Protein AF-A0A8J6IVH7-F1 (afdb_monomer_lite)

InterPro domains:
  IPR023162 Apc36109-like domain superfamily [G3DSA:1.10.340.20] (1-76)

Foldseek 3Di:
DDDQPLQPPPPPDDPPDDDVLNVQLVVCLVVDPDLLSSLVSSLVSCCVVPNDVRSDDSVSCSVVSNVVNVVCVVPPD

Structure (mmCIF, N/CA/C/O backbone):
data_AF-A0A8J6IVH7-F1
#
_entry.id   AF-A0A8J6IVH7-F1
#
loop_
_atom_site.group_PDB
_atom_site.id
_atom_site.type_symbol
_atom_site.label_atom_id
_atom_site.label_alt_id
_atom_site.label_comp_id
_atom_site.label_asym_id
_atom_site.label_entity_id
_atom_site.label_seq_id
_atom_site.pdbx_PDB_ins_code
_atom_site.Cartn_x
_atom_site.Cartn_y
_atom_site.Cartn_z
_atom_site.occupancy
_atom_site.B_iso_or_equiv
_atom_site.auth_seq_id
_atom_site.auth_comp_id
_atom_site.auth_asym_id
_atom_site.auth_atom_id
_atom_site.pdbx_PDB_model_num
ATOM 1 N N . MET A 1 1 ? 8.577 -6.444 15.335 1.00 36.16 1 MET A N 1
ATOM 2 C CA . MET A 1 1 ? 9.488 -7.575 15.051 1.00 36.16 1 MET A CA 1
ATOM 3 C C . MET A 1 1 ? 9.540 -7.689 13.539 1.00 36.16 1 MET A C 1
ATOM 5 O O . MET A 1 1 ? 8.565 -8.143 12.962 1.00 36.16 1 MET A O 1
ATOM 9 N N . PHE A 1 2 ? 10.615 -7.175 12.934 1.00 47.94 2 PHE A N 1
ATOM 10 C CA . PHE A 1 2 ? 10.870 -7.137 11.491 1.00 47.94 2 PHE A CA 1
ATOM 11 C C . PHE A 1 2 ? 10.645 -8.505 10.851 1.00 47.94 2 PHE A C 1
ATOM 13 O O . PHE A 1 2 ? 11.487 -9.396 10.969 1.00 47.94 2 PHE A O 1
ATOM 20 N N . LYS A 1 3 ? 9.500 -8.693 10.207 1.00 43.25 3 LYS A N 1
ATOM 21 C CA . LYS A 1 3 ? 9.225 -9.840 9.352 1.00 43.25 3 LYS A CA 1
ATOM 22 C C . LYS A 1 3 ? 8.180 -9.390 8.352 1.00 43.25 3 LYS A C 1
ATOM 24 O O . LYS A 1 3 ? 7.176 -8.835 8.758 1.00 43.25 3 LYS A O 1
ATOM 29 N N . HIS A 1 4 ? 8.461 -9.685 7.091 1.00 40.22 4 HIS A N 1
ATOM 30 C CA . HIS A 1 4 ? 7.745 -9.263 5.890 1.00 40.22 4 HIS A CA 1
ATOM 31 C C . HIS A 1 4 ? 8.173 -7.902 5.371 1.00 40.22 4 HIS A C 1
ATOM 33 O O . HIS A 1 4 ? 7.452 -6.915 5.382 1.00 40.22 4 HIS A O 1
ATOM 39 N N . ASP A 1 5 ? 9.384 -7.929 4.826 1.00 47.44 5 ASP A N 1
ATOM 40 C CA . ASP A 1 5 ? 9.839 -6.967 3.845 1.00 47.44 5 ASP A CA 1
ATOM 41 C C . ASP A 1 5 ? 9.677 -7.591 2.447 1.00 47.44 5 ASP A C 1
ATOM 43 O O . ASP A 1 5 ? 10.553 -8.322 1.973 1.00 47.44 5 ASP A O 1
ATOM 47 N N . PRO A 1 6 ? 8.515 -7.429 1.794 1.00 51.59 6 PRO A N 1
ATOM 48 C CA . PRO A 1 6 ? 8.288 -8.039 0.499 1.00 51.59 6 PRO A CA 1
ATOM 49 C C . PRO A 1 6 ? 9.163 -7.439 -0.608 1.00 51.59 6 PRO A C 1
ATOM 51 O O . PRO A 1 6 ? 9.205 -8.058 -1.670 1.00 51.59 6 PRO A O 1
ATOM 54 N N . ILE A 1 7 ? 9.817 -6.280 -0.408 1.00 47.97 7 ILE A N 1
ATOM 55 C CA . ILE A 1 7 ? 10.500 -5.484 -1.455 1.00 47.97 7 ILE A CA 1
ATOM 56 C C . ILE A 1 7 ? 11.966 -5.134 -1.101 1.00 47.97 7 ILE A C 1
ATOM 58 O O . ILE A 1 7 ? 12.731 -4.774 -1.987 1.00 47.97 7 ILE A O 1
ATOM 62 N N . GLY A 1 8 ? 12.407 -5.343 0.135 1.00 48.00 8 GLY A N 1
ATOM 63 C CA . GLY A 1 8 ? 13.714 -4.924 0.647 1.00 48.00 8 GLY A CA 1
ATOM 64 C C . GLY A 1 8 ? 13.784 -3.449 1.061 1.00 48.00 8 GLY A C 1
ATOM 65 O O . GLY A 1 8 ? 14.875 -2.885 1.010 1.00 48.00 8 GLY A O 1
ATOM 66 N N . ILE A 1 9 ? 12.662 -2.816 1.429 1.00 46.75 9 ILE A N 1
ATOM 67 C CA . ILE A 1 9 ? 12.668 -1.463 2.006 1.00 46.75 9 ILE A CA 1
ATOM 68 C C . ILE A 1 9 ? 12.596 -1.608 3.522 1.00 46.75 9 ILE A C 1
ATOM 70 O O . ILE A 1 9 ? 11.531 -1.637 4.140 1.00 46.75 9 ILE A O 1
ATOM 74 N N . ASN A 1 10 ? 13.787 -1.741 4.092 1.00 40.78 10 ASN A N 1
ATOM 75 C CA . ASN A 1 10 ? 14.023 -1.773 5.517 1.00 40.78 10 ASN A CA 1
ATOM 76 C C . ASN A 1 10 ? 13.468 -0.472 6.119 1.00 40.78 10 ASN A C 1
ATOM 78 O O . ASN A 1 10 ? 14.050 0.589 5.911 1.00 40.78 10 ASN A O 1
ATOM 82 N N . PHE A 1 11 ? 12.368 -0.539 6.874 1.00 48.41 11 PHE A N 1
ATOM 83 C CA . PHE A 1 11 ? 11.962 0.538 7.785 1.00 48.41 11 PHE A CA 1
ATOM 84 C C . PHE A 1 11 ? 12.935 0.555 8.976 1.00 48.41 11 PHE A C 1
ATOM 86 O O . PHE A 1 11 ? 12.584 0.224 10.109 1.00 48.41 11 PHE A O 1
ATOM 93 N N . GLU A 1 12 ? 14.205 0.839 8.697 1.00 36.59 12 GLU A N 1
ATOM 94 C CA . GLU A 1 12 ? 15.201 1.160 9.706 1.00 36.59 12 GLU A CA 1
ATOM 95 C C . GLU A 1 12 ? 14.824 2.515 10.299 1.00 36.59 12 GLU A C 1
ATOM 97 O O . GLU A 1 12 ? 14.867 3.522 9.606 1.00 36.59 12 GLU A O 1
ATOM 102 N N . ASP A 1 13 ? 14.388 2.496 11.560 1.00 41.53 13 ASP A N 1
ATOM 103 C CA . ASP A 1 13 ? 14.524 3.573 12.547 1.00 41.53 13 ASP A CA 1
ATOM 104 C C . ASP A 1 13 ? 14.681 4.987 11.947 1.00 41.53 13 ASP A C 1
ATOM 106 O O . ASP A 1 13 ? 15.770 5.554 11.941 1.00 41.53 13 ASP A O 1
ATOM 110 N N . ASN A 1 14 ? 13.608 5.561 11.393 1.00 39.41 14 ASN A N 1
ATOM 111 C CA . ASN A 1 14 ? 13.647 6.962 10.982 1.00 39.41 14 ASN A CA 1
ATOM 112 C C . ASN A 1 14 ? 12.279 7.630 11.132 1.00 39.41 14 ASN A C 1
ATOM 114 O O . ASN A 1 14 ? 11.507 7.799 10.196 1.00 39.41 14 ASN A O 1
ATOM 118 N N . THR A 1 15 ? 11.968 8.018 12.365 1.00 45.44 15 THR A N 1
ATOM 119 C CA . THR A 1 15 ? 10.805 8.847 12.706 1.00 45.44 15 THR A CA 1
ATOM 120 C C . THR A 1 15 ? 10.935 10.312 12.259 1.00 45.44 15 THR A C 1
ATOM 122 O O . THR A 1 15 ? 10.099 11.119 12.657 1.00 45.44 15 THR A O 1
ATOM 125 N N . ASP A 1 16 ? 11.949 10.677 11.464 1.00 45.34 16 ASP A N 1
ATOM 126 C CA . ASP A 1 16 ? 12.193 12.069 11.042 1.00 45.34 16 ASP A CA 1
ATOM 127 C C . ASP A 1 16 ? 12.012 12.316 9.530 1.00 45.34 16 ASP A C 1
ATOM 129 O O . ASP A 1 16 ? 11.753 13.445 9.121 1.00 45.34 16 ASP A O 1
ATOM 133 N N . GLU A 1 17 ? 12.029 11.276 8.689 1.00 43.78 17 GLU A N 1
ATOM 134 C CA . GLU A 1 17 ? 11.779 11.408 7.248 1.00 43.78 17 GLU A CA 1
ATOM 135 C C . GLU A 1 17 ? 10.728 10.381 6.817 1.00 43.78 17 GLU A C 1
ATOM 137 O O . GLU A 1 17 ? 11.009 9.196 6.670 1.00 43.78 17 GLU A O 1
ATOM 142 N N . TYR A 1 18 ? 9.483 10.834 6.636 1.00 54.53 18 TYR A N 1
ATOM 143 C CA . TYR A 1 18 ? 8.496 10.042 5.907 1.00 54.53 18 TYR A CA 1
ATOM 144 C C . TYR A 1 18 ? 9.016 9.852 4.485 1.00 54.53 18 TYR A C 1
ATOM 146 O O . TYR A 1 18 ? 9.125 10.830 3.739 1.00 54.53 18 TYR A O 1
ATOM 154 N N . ASP A 1 19 ? 9.291 8.605 4.112 1.00 60.75 19 ASP A N 1
ATOM 155 C CA . ASP A 1 19 ? 9.533 8.250 2.721 1.00 60.75 19 ASP A CA 1
ATOM 156 C C . ASP A 1 19 ? 8.388 8.796 1.840 1.00 60.75 19 ASP A C 1
ATOM 158 O O . ASP A 1 19 ? 7.214 8.791 2.254 1.00 60.75 19 ASP A O 1
ATOM 162 N N . PRO A 1 20 ? 8.697 9.318 0.640 1.00 62.19 20 PRO A N 1
ATOM 163 C CA . PRO A 1 20 ? 7.721 9.981 -0.225 1.00 62.19 20 PRO A CA 1
ATOM 164 C C . PRO A 1 20 ? 6.499 9.102 -0.542 1.00 62.19 20 PRO A C 1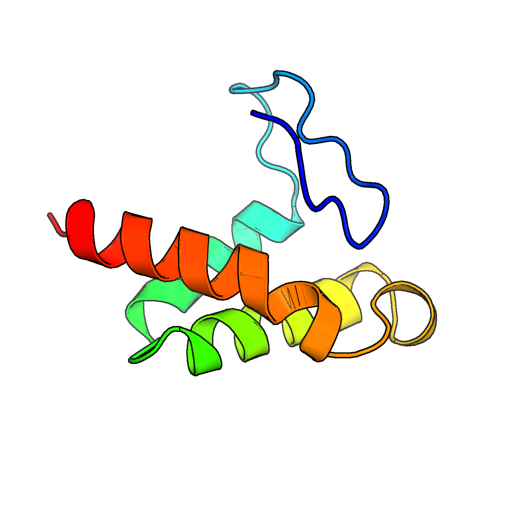
ATOM 166 O O . PRO A 1 20 ? 5.400 9.627 -0.725 1.00 62.19 20 PRO A O 1
ATOM 169 N N . GLU A 1 21 ? 6.649 7.778 -0.520 1.00 62.84 21 GLU A N 1
ATOM 170 C CA . GLU A 1 21 ? 5.582 6.792 -0.691 1.00 62.84 21 GLU A CA 1
ATOM 171 C C . GLU A 1 21 ? 4.607 6.773 0.494 1.00 62.84 21 GLU A C 1
ATOM 173 O O . GLU A 1 21 ? 3.390 6.710 0.312 1.00 62.84 21 GLU A O 1
ATOM 178 N N . ALA A 1 22 ? 5.108 6.868 1.729 1.00 64.62 22 ALA A N 1
ATOM 179 C CA . ALA A 1 22 ? 4.248 6.956 2.909 1.00 64.62 22 ALA A CA 1
ATOM 180 C C . ALA A 1 22 ? 3.424 8.257 2.884 1.00 64.62 22 ALA A C 1
ATOM 182 O O . ALA A 1 22 ? 2.244 8.261 3.254 1.00 64.62 22 ALA A O 1
ATOM 183 N N . GLY A 1 23 ? 4.018 9.335 2.358 1.00 68.25 23 GLY A N 1
ATOM 184 C CA . GLY A 1 23 ? 3.364 10.624 2.138 1.00 68.25 23 GLY A CA 1
ATOM 185 C C . GLY A 1 23 ? 2.188 10.588 1.153 1.00 68.25 23 GLY A C 1
ATOM 186 O O . GLY A 1 23 ? 1.299 11.436 1.255 1.00 68.25 23 GLY A O 1
ATOM 187 N N . THR A 1 24 ? 2.123 9.611 0.242 1.00 77.50 24 THR A N 1
ATOM 188 C CA . THR A 1 24 ? 1.002 9.462 -0.706 1.00 77.50 24 THR A CA 1
ATOM 189 C C . THR A 1 24 ? -0.024 8.412 -0.283 1.00 77.50 24 THR A C 1
ATOM 191 O O . THR A 1 24 ? -1.205 8.536 -0.618 1.00 77.50 24 THR A O 1
ATOM 194 N N . VAL A 1 25 ? 0.373 7.426 0.524 1.00 81.38 25 VAL A N 1
ATOM 195 C CA . VAL A 1 25 ? -0.540 6.406 1.063 1.00 81.38 25 VAL A CA 1
ATOM 196 C C . VAL A 1 25 ? -1.454 6.984 2.149 1.00 81.38 25 VAL A C 1
ATOM 198 O O . VAL A 1 25 ? -2.669 6.782 2.090 1.00 81.38 25 VAL A O 1
ATOM 201 N N . ILE A 1 26 ? -0.909 7.734 3.117 1.00 81.38 26 ILE A N 1
ATOM 202 C CA . ILE A 1 26 ? -1.669 8.248 4.276 1.00 81.38 26 ILE A CA 1
ATOM 203 C C . ILE A 1 26 ? -2.894 9.089 3.860 1.00 81.38 26 ILE A C 1
ATOM 205 O O . ILE A 1 26 ? -3.990 8.807 4.352 1.00 81.38 26 ILE A O 1
ATOM 209 N N . PRO A 1 27 ? -2.795 10.054 2.921 1.00 86.50 27 PRO A N 1
ATOM 210 C CA . PRO A 1 27 ? -3.949 10.836 2.471 1.00 86.50 27 PRO A CA 1
ATOM 211 C C . PRO A 1 27 ? -5.057 10.008 1.807 1.00 86.50 27 PRO A C 1
ATOM 213 O O . PRO A 1 27 ? -6.193 10.474 1.709 1.00 86.50 27 PRO A O 1
ATOM 216 N N . ARG A 1 28 ? -4.752 8.790 1.335 1.00 88.94 28 ARG A N 1
ATOM 217 C CA . ARG A 1 28 ? -5.712 7.901 0.664 1.00 88.94 28 ARG A CA 1
ATOM 218 C C . ARG A 1 28 ? -6.409 6.938 1.633 1.00 88.94 28 ARG A C 1
ATOM 220 O O . ARG A 1 28 ? -7.484 6.435 1.294 1.00 88.94 28 ARG A O 1
ATOM 227 N N . LEU A 1 29 ? -5.877 6.728 2.843 1.00 87.62 29 LEU A N 1
ATOM 228 C CA . LEU A 1 29 ? -6.469 5.842 3.860 1.00 87.62 29 LEU A CA 1
ATOM 229 C C . LEU A 1 29 ? -7.917 6.195 4.241 1.00 87.62 29 LEU A C 1
ATOM 231 O O . LEU A 1 29 ? -8.723 5.269 4.317 1.00 87.62 29 LEU A O 1
ATOM 235 N N . PRO A 1 30 ? -8.326 7.477 4.367 1.00 90.31 30 PRO A N 1
ATOM 236 C CA . PRO A 1 30 ? -9.723 7.823 4.648 1.00 90.31 30 PRO A CA 1
ATOM 237 C C . PRO A 1 30 ? -10.722 7.364 3.574 1.00 90.31 30 PRO A C 1
ATOM 239 O O . PRO A 1 30 ? -11.919 7.284 3.838 1.00 90.31 30 PRO A O 1
ATOM 242 N N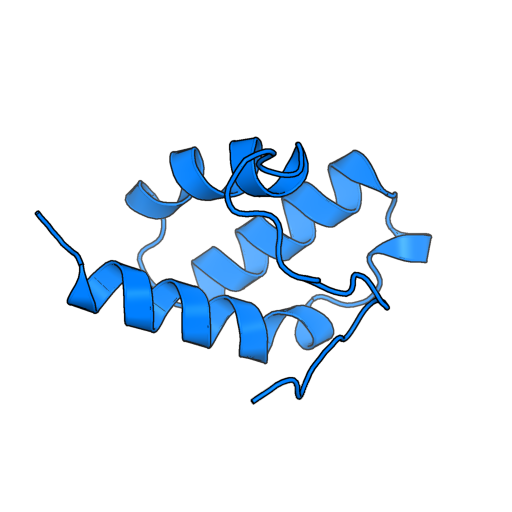 . SER A 1 31 ? -10.256 7.086 2.351 1.00 89.44 31 SER A N 1
ATOM 243 C CA . SER A 1 31 ? -11.105 6.568 1.270 1.00 89.44 31 SER A CA 1
ATOM 244 C C . SER A 1 31 ? -11.223 5.038 1.266 1.00 89.44 31 SER A C 1
ATOM 246 O O . SER A 1 31 ? -12.114 4.497 0.607 1.00 89.44 31 SER A O 1
ATOM 248 N N . CYS A 1 32 ? -10.358 4.345 2.014 1.00 93.50 32 CYS A N 1
ATOM 249 C CA . CYS A 1 32 ? -10.341 2.890 2.118 1.00 93.50 32 CYS A CA 1
ATOM 250 C C . CYS A 1 32 ? -11.457 2.404 3.050 1.00 93.50 32 CYS A C 1
ATOM 252 O O . CYS A 1 32 ? -11.693 2.975 4.113 1.00 93.50 32 CYS A O 1
ATOM 254 N N . LYS A 1 33 ? -12.144 1.327 2.663 1.00 93.44 33 LYS A N 1
ATOM 255 C CA . LYS A 1 33 ? -13.225 0.708 3.453 1.00 93.44 33 LYS A CA 1
ATOM 256 C C . LYS A 1 33 ? -12.845 -0.675 3.969 1.00 93.44 33 LYS A C 1
ATOM 258 O O . LYS A 1 33 ? -13.611 -1.301 4.700 1.00 93.44 33 LYS A O 1
ATOM 263 N N . SER A 1 34 ? -11.691 -1.174 3.549 1.00 95.06 34 SER A N 1
ATOM 264 C CA . SER A 1 34 ? -11.211 -2.508 3.851 1.00 95.06 34 SER A CA 1
ATOM 265 C C . SER A 1 34 ? -9.693 -2.581 3.730 1.00 95.06 34 SER A C 1
ATOM 267 O O . SER A 1 34 ? -9.070 -1.779 3.033 1.00 95.06 34 SER A O 1
ATOM 269 N N . ALA A 1 35 ? -9.107 -3.610 4.341 1.00 93.56 35 ALA A N 1
ATOM 270 C CA . ALA A 1 35 ? -7.701 -3.945 4.136 1.00 93.56 35 ALA A CA 1
ATOM 271 C C . ALA A 1 35 ? -7.368 -4.167 2.651 1.00 93.56 35 ALA A C 1
ATOM 273 O O . ALA A 1 35 ? -6.284 -3.808 2.209 1.00 93.56 35 ALA A O 1
ATOM 274 N N . ASP A 1 36 ? -8.297 -4.713 1.859 1.00 95.25 36 ASP A N 1
ATOM 275 C CA . ASP A 1 36 ? -8.090 -4.927 0.423 1.00 95.25 36 ASP A CA 1
ATOM 276 C C . ASP A 1 36 ? -7.970 -3.592 -0.342 1.00 95.25 36 ASP A C 1
ATOM 278 O O . ASP A 1 36 ? -7.127 -3.466 -1.231 1.00 95.25 36 ASP A O 1
ATOM 282 N N . ASP A 1 37 ? -8.708 -2.554 0.065 1.00 94.69 37 ASP A N 1
ATOM 283 C CA . ASP A 1 37 ? -8.551 -1.208 -0.502 1.00 94.69 37 ASP A CA 1
ATOM 284 C C . ASP A 1 37 ? -7.166 -0.630 -0.185 1.00 94.69 37 ASP A C 1
ATOM 286 O O . ASP A 1 37 ? -6.501 -0.102 -1.075 1.00 94.69 37 ASP A O 1
ATOM 290 N N . VAL A 1 38 ? -6.683 -0.807 1.050 1.00 93.19 38 VAL A N 1
ATOM 291 C CA . VAL A 1 38 ? -5.329 -0.382 1.448 1.00 93.19 38 VAL A CA 1
ATOM 292 C C . VAL A 1 38 ? -4.265 -1.119 0.632 1.00 93.19 38 VAL A C 1
ATOM 294 O O . VAL A 1 38 ? -3.314 -0.507 0.154 1.00 93.19 38 VAL A O 1
ATOM 297 N N . VAL A 1 39 ? -4.442 -2.421 0.401 1.00 94.06 39 VAL A N 1
ATOM 298 C CA . VAL A 1 39 ? -3.556 -3.226 -0.456 1.00 94.06 39 VAL A CA 1
ATOM 299 C C . VAL A 1 39 ? -3.538 -2.703 -1.896 1.00 94.06 39 VAL A C 1
ATOM 301 O O . VAL A 1 39 ? -2.481 -2.694 -2.527 1.00 94.06 39 VAL A O 1
ATOM 304 N N . THR A 1 40 ? -4.684 -2.266 -2.427 1.00 94.19 40 THR A N 1
ATOM 305 C CA . THR A 1 40 ? -4.757 -1.624 -3.749 1.00 94.19 40 THR A CA 1
ATOM 306 C C . THR A 1 40 ? -3.998 -0.306 -3.764 1.00 94.19 40 THR A C 1
ATOM 308 O O . THR A 1 40 ? -3.162 -0.119 -4.641 1.00 94.19 40 THR A O 1
ATOM 311 N N . VAL A 1 41 ? -4.231 0.565 -2.778 1.00 93.12 41 VAL A N 1
ATOM 312 C CA . VAL A 1 41 ? -3.529 1.850 -2.660 1.00 93.12 41 VAL A CA 1
ATOM 313 C C . VAL A 1 41 ? -2.019 1.635 -2.601 1.00 93.12 41 VAL A C 1
ATOM 315 O O . VAL A 1 41 ? -1.296 2.227 -3.392 1.00 93.12 41 VAL A O 1
ATOM 318 N N . LEU A 1 42 ? -1.536 0.736 -1.740 1.00 90.31 42 LEU A N 1
ATOM 319 C CA . LEU A 1 42 ? -0.110 0.418 -1.643 1.00 90.31 42 LEU A CA 1
ATOM 320 C C . LEU A 1 42 ? 0.466 -0.057 -2.980 1.00 90.31 42 LEU A C 1
ATOM 322 O O . LEU A 1 42 ? 1.530 0.396 -3.389 1.00 90.31 4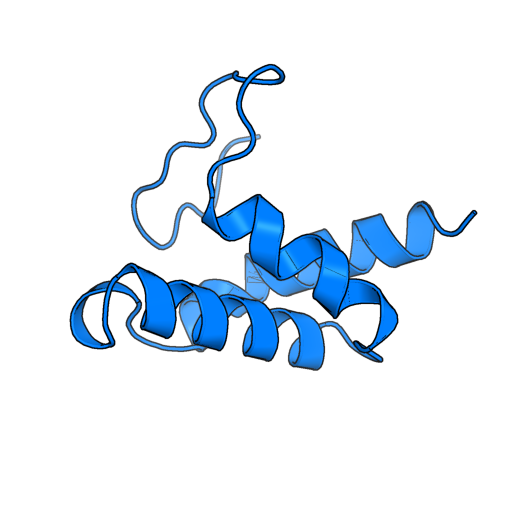2 LEU A O 1
ATOM 326 N N . HIS A 1 43 ? -0.231 -0.957 -3.677 1.00 92.50 43 HIS A N 1
ATOM 327 C CA . HIS A 1 43 ? 0.242 -1.450 -4.968 1.00 92.50 43 HIS A CA 1
ATOM 328 C C . HIS A 1 43 ? 0.285 -0.334 -6.015 1.00 92.50 43 HIS A C 1
ATOM 330 O O . HIS A 1 43 ? 1.263 -0.232 -6.747 1.00 92.50 43 HIS A O 1
ATOM 336 N N . GLU A 1 44 ? -0.737 0.515 -6.083 1.00 92.38 44 GLU A N 1
ATOM 337 C CA . GLU A 1 44 ? -0.790 1.650 -7.010 1.00 92.38 44 GLU A CA 1
ATOM 338 C C . GLU A 1 44 ? 0.321 2.668 -6.750 1.00 92.38 44 GLU A C 1
ATOM 340 O O . GLU A 1 44 ? 1.020 3.044 -7.690 1.00 92.38 44 GLU A O 1
ATOM 345 N N . GLU A 1 45 ? 0.523 3.068 -5.494 1.00 90.44 45 GLU A N 1
ATOM 346 C CA . GLU A 1 45 ? 1.563 4.033 -5.128 1.00 90.44 45 GLU A CA 1
ATOM 347 C C . GLU A 1 45 ? 2.956 3.470 -5.426 1.00 90.44 45 GLU A C 1
ATOM 349 O O . GLU A 1 45 ? 3.764 4.118 -6.085 1.00 90.44 45 GLU A O 1
ATOM 354 N N . PHE A 1 46 ? 3.228 2.216 -5.059 1.00 85.88 46 PHE A N 1
ATOM 355 C CA . PHE A 1 46 ? 4.521 1.603 -5.365 1.00 85.88 46 PHE A CA 1
ATOM 356 C C . PHE A 1 46 ? 4.737 1.397 -6.871 1.00 85.88 46 PHE A C 1
ATOM 358 O O . PHE A 1 46 ? 5.863 1.535 -7.346 1.00 85.88 46 PHE A O 1
ATOM 365 N N . ASN A 1 47 ? 3.688 1.098 -7.647 1.00 88.06 47 ASN A N 1
ATOM 366 C CA . ASN A 1 47 ? 3.793 1.065 -9.110 1.00 88.06 47 ASN A CA 1
ATOM 367 C C . ASN A 1 47 ? 4.106 2.451 -9.682 1.00 88.06 47 ASN A C 1
ATOM 369 O O . ASN A 1 47 ? 4.874 2.548 -10.636 1.00 88.06 47 ASN A O 1
ATOM 373 N N . TYR A 1 48 ? 3.500 3.503 -9.130 1.00 86.44 48 TYR A N 1
ATOM 374 C CA . TYR A 1 48 ? 3.721 4.876 -9.568 1.00 86.44 48 TYR A CA 1
ATOM 375 C C . TYR A 1 48 ? 5.161 5.333 -9.298 1.00 86.44 48 TYR A C 1
ATOM 377 O O . TYR A 1 48 ? 5.795 5.897 -10.188 1.00 86.44 48 TYR A O 1
ATOM 385 N N . TRP A 1 49 ? 5.694 5.037 -8.110 1.00 82.06 49 TRP A N 1
ATOM 386 C CA . TRP A 1 49 ? 7.032 5.467 -7.697 1.00 82.06 49 TRP A CA 1
ATOM 387 C C . TRP A 1 49 ? 8.164 4.605 -8.271 1.00 82.06 49 TRP A C 1
ATOM 389 O O . TRP A 1 49 ? 9.181 5.140 -8.711 1.00 82.06 49 TRP A O 1
ATOM 399 N N . PHE A 1 50 ? 7.989 3.281 -8.321 1.00 81.94 50 PHE A N 1
ATOM 400 C CA . PHE A 1 50 ? 9.073 2.346 -8.659 1.00 81.94 50 PHE A CA 1
ATOM 401 C C . PHE A 1 50 ? 8.880 1.587 -9.975 1.00 81.94 50 PHE A C 1
ATOM 403 O O . PHE A 1 50 ? 9.779 0.856 -10.407 1.00 81.94 50 PHE A O 1
ATOM 410 N N . GLY A 1 51 ? 7.722 1.735 -10.617 1.00 85.44 51 GLY A N 1
ATOM 411 C CA . GLY A 1 51 ? 7.351 0.973 -11.804 1.00 85.44 51 GLY A CA 1
ATOM 412 C C . GLY A 1 51 ? 6.890 -0.456 -11.497 1.00 85.44 51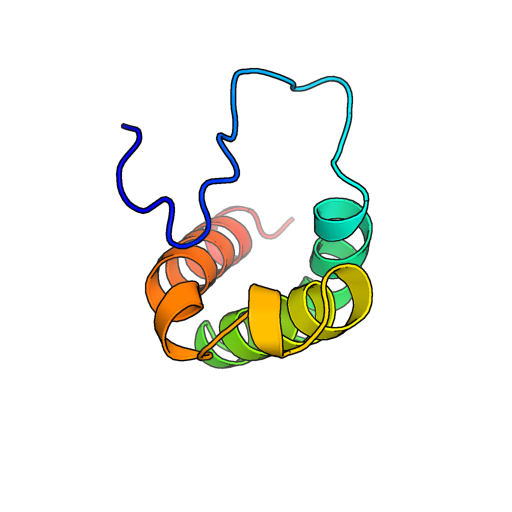 GLY A C 1
ATOM 413 O O . GLY A 1 51 ? 7.186 -1.038 -10.450 1.00 85.44 51 GLY A O 1
ATOM 414 N N . ALA A 1 52 ? 6.164 -1.042 -12.453 1.00 83.94 52 ALA A N 1
ATOM 415 C CA . ALA A 1 52 ? 5.520 -2.349 -12.301 1.00 83.94 52 ALA A CA 1
ATOM 416 C C . ALA A 1 52 ? 6.505 -3.510 -12.093 1.00 83.94 52 ALA A C 1
ATOM 418 O O . ALA A 1 52 ? 6.214 -4.431 -11.325 1.00 83.94 52 ALA A O 1
ATOM 419 N N . ASP A 1 53 ? 7.673 -3.456 -12.737 1.00 84.38 53 ASP A N 1
ATOM 420 C CA . ASP A 1 53 ? 8.721 -4.471 -12.595 1.00 84.38 53 ASP A CA 1
ATOM 421 C C . ASP A 1 53 ? 9.271 -4.537 -11.161 1.00 84.38 53 ASP A C 1
ATOM 423 O O . ASP A 1 53 ? 9.539 -5.623 -10.646 1.00 84.38 53 ASP A O 1
ATOM 427 N N . THR A 1 54 ? 9.381 -3.387 -10.488 1.00 81.25 54 THR A N 1
ATOM 428 C CA . THR A 1 54 ? 9.909 -3.289 -9.119 1.00 81.25 54 THR A CA 1
ATOM 429 C C . THR A 1 54 ? 8.829 -3.583 -8.076 1.00 81.25 54 THR A C 1
ATOM 431 O O . THR A 1 54 ? 9.033 -4.392 -7.161 1.00 81.25 54 THR A O 1
ATOM 434 N N . ALA A 1 55 ? 7.649 -2.975 -8.235 1.00 84.88 55 ALA A N 1
ATOM 435 C CA . ALA A 1 55 ? 6.511 -3.152 -7.333 1.00 84.88 55 ALA A CA 1
ATOM 436 C C . ALA A 1 55 ? 6.037 -4.616 -7.293 1.00 84.88 55 ALA A C 1
ATOM 438 O O . ALA A 1 55 ? 5.737 -5.185 -6.238 1.00 84.88 55 ALA A O 1
ATOM 439 N N . GLY A 1 56 ? 6.063 -5.296 -8.439 1.00 87.50 56 GLY A N 1
ATOM 440 C CA . GLY A 1 56 ? 5.669 -6.694 -8.542 1.00 87.50 56 GLY A CA 1
ATOM 441 C C . GLY A 1 56 ? 4.189 -6.910 -8.210 1.00 87.50 56 GLY A C 1
ATOM 442 O O . GLY A 1 56 ? 3.334 -6.060 -8.457 1.00 87.50 56 GLY A O 1
ATOM 443 N N . ASN A 1 57 ? 3.846 -8.097 -7.704 1.00 89.94 57 ASN A N 1
ATOM 444 C CA . 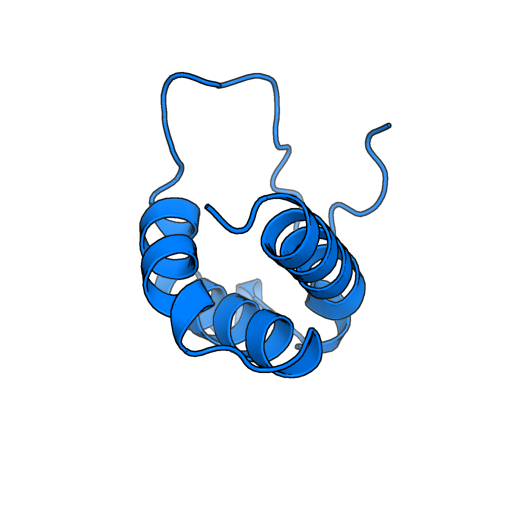ASN A 1 57 ? 2.444 -8.487 -7.551 1.00 89.94 57 ASN A CA 1
ATOM 445 C C . ASN A 1 57 ? 1.778 -7.873 -6.311 1.00 89.94 57 ASN A C 1
ATOM 447 O O . ASN A 1 57 ? 2.343 -7.903 -5.221 1.00 89.94 57 ASN A O 1
ATOM 451 N N . ARG A 1 58 ? 0.507 -7.475 -6.453 1.00 87.88 58 ARG A N 1
ATOM 452 C CA . ARG A 1 58 ? -0.381 -7.022 -5.369 1.00 87.88 58 ARG A CA 1
ATOM 453 C C . ARG A 1 58 ? -0.377 -7.931 -4.131 1.00 87.88 58 ARG A C 1
ATOM 455 O O . ARG A 1 58 ? -0.507 -7.450 -3.011 1.00 87.88 58 ARG A O 1
ATOM 462 N N . SER A 1 59 ? -0.210 -9.245 -4.296 1.00 89.25 59 SER A N 1
ATOM 463 C CA . SER A 1 59 ? -0.157 -10.201 -3.182 1.00 89.25 59 SER A CA 1
ATOM 464 C C . SER A 1 59 ? 0.963 -9.917 -2.177 1.00 89.25 59 SER A C 1
ATOM 466 O O . SER A 1 59 ? 0.787 -10.230 -1.001 1.00 89.25 59 SER A O 1
ATOM 468 N N . ARG A 1 60 ? 2.058 -9.275 -2.612 1.00 86.81 60 ARG A N 1
ATOM 469 C CA . ARG A 1 60 ? 3.178 -8.834 -1.765 1.00 86.81 60 ARG A CA 1
ATOM 470 C C . ARG A 1 60 ? 2.747 -7.834 -0.694 1.00 86.81 60 ARG A C 1
ATOM 472 O O . ARG A 1 60 ? 3.322 -7.818 0.382 1.00 86.81 60 ARG A O 1
ATOM 479 N N . TYR A 1 61 ? 1.708 -7.052 -0.971 1.00 88.50 61 TYR A N 1
ATOM 480 C CA . TYR A 1 61 ? 1.240 -5.967 -0.112 1.00 88.50 61 TYR A CA 1
ATOM 481 C C . TYR A 1 61 ? 0.149 -6.402 0.865 1.00 88.50 61 TYR A C 1
ATOM 483 O O . TYR A 1 61 ? -0.250 -5.611 1.709 1.00 88.50 61 TYR A O 1
ATOM 491 N N . LYS A 1 62 ? -0.352 -7.644 0.768 1.00 89.75 62 LYS A N 1
ATOM 492 C CA . LYS A 1 62 ? -1.486 -8.118 1.580 1.00 89.75 62 LYS A CA 1
ATOM 493 C C . LYS A 1 62 ? -1.240 -8.012 3.075 1.00 89.75 62 LYS A C 1
ATOM 495 O O . LYS A 1 62 ? -2.136 -7.600 3.807 1.00 89.75 62 LYS A O 1
ATOM 500 N N . GLU A 1 63 ? -0.052 -8.405 3.513 1.00 86.75 63 GLU A N 1
ATOM 501 C CA . GLU A 1 63 ? 0.285 -8.392 4.931 1.00 86.75 63 GLU A CA 1
ATOM 502 C C . GLU A 1 63 ? 0.400 -6.955 5.448 1.00 86.75 63 GLU A C 1
ATOM 504 O O . GLU A 1 63 ? -0.352 -6.572 6.341 1.00 86.75 63 GLU A O 1
ATOM 509 N N . LEU A 1 64 ? 1.213 -6.132 4.775 1.00 85.38 64 LEU A N 1
ATOM 510 C CA . LEU A 1 64 ? 1.391 -4.716 5.100 1.00 85.38 64 LEU A CA 1
ATOM 511 C C . LEU A 1 64 ? 0.067 -3.935 5.068 1.00 85.38 64 LEU A C 1
ATOM 513 O O . LEU A 1 64 ? -0.233 -3.175 5.982 1.00 85.38 64 LEU A O 1
ATOM 517 N N . GLY A 1 65 ? -0.767 -4.144 4.048 1.00 88.88 65 GLY A N 1
ATOM 518 C CA . GLY A 1 65 ? -2.062 -3.473 3.941 1.00 88.88 65 GLY A CA 1
ATOM 519 C C . GLY A 1 65 ? -3.049 -3.892 5.032 1.00 88.88 65 GLY A C 1
ATOM 520 O O . GLY A 1 65 ? -3.821 -3.063 5.509 1.00 88.88 65 GLY A O 1
ATOM 521 N N . THR A 1 66 ? -2.993 -5.149 5.483 1.00 89.31 66 THR A N 1
ATOM 522 C CA . THR A 1 66 ? -3.803 -5.622 6.618 1.00 89.31 66 THR A CA 1
ATOM 523 C C . THR A 1 66 ? -3.339 -4.999 7.931 1.00 89.31 66 THR A C 1
ATOM 525 O O . THR A 1 66 ? -4.172 -4.602 8.748 1.00 89.31 66 THR A O 1
ATOM 528 N N . GLU A 1 67 ? -2.027 -4.881 8.132 1.00 87.44 67 GLU A N 1
ATOM 529 C CA . GLU A 1 67 ? -1.446 -4.236 9.309 1.00 87.44 67 GLU A CA 1
ATOM 530 C C . GLU A 1 67 ? -1.798 -2.745 9.360 1.00 87.44 67 GLU A C 1
ATOM 532 O O . GLU A 1 67 ? -2.373 -2.292 10.350 1.00 87.44 67 GLU A O 1
ATOM 537 N N . ILE A 1 68 ? -1.563 -2.006 8.269 1.00 87.44 68 ILE A N 1
ATOM 538 C CA . ILE A 1 68 ? -1.911 -0.580 8.160 1.00 87.44 68 ILE A CA 1
ATOM 539 C C . ILE A 1 68 ? -3.403 -0.366 8.413 1.00 87.44 68 ILE A C 1
ATOM 541 O O . ILE A 1 68 ? -3.770 0.526 9.175 1.00 87.44 68 ILE A O 1
ATOM 545 N N . TRP A 1 69 ? -4.273 -1.195 7.828 1.00 91.75 69 TRP A N 1
ATOM 546 C CA . TRP A 1 69 ? -5.715 -1.098 8.059 1.00 91.75 69 TRP A CA 1
ATOM 547 C C . TRP A 1 69 ? -6.094 -1.347 9.521 1.00 91.75 69 TRP A C 1
ATOM 549 O O . TRP A 1 69 ? -6.904 -0.615 10.085 1.00 91.75 69 TRP A O 1
ATOM 559 N N . SER A 1 70 ? -5.477 -2.345 10.156 1.00 88.31 70 SER A N 1
ATOM 560 C CA . SER A 1 70 ? -5.716 -2.649 11.569 1.00 88.31 70 SER A CA 1
ATOM 561 C C . SER A 1 70 ? -5.271 -1.495 12.470 1.00 88.31 70 SER A C 1
ATOM 563 O O . SER A 1 70 ? -5.972 -1.145 13.415 1.00 88.31 70 SER A O 1
ATOM 565 N N . ILE A 1 71 ? -4.127 -0.871 12.179 1.00 87.19 71 ILE A N 1
ATOM 566 C CA . ILE A 1 71 ? -3.645 0.310 12.904 1.00 87.19 71 ILE A CA 1
ATOM 567 C C . ILE A 1 71 ? -4.585 1.496 12.669 1.00 87.19 71 ILE A C 1
ATOM 569 O O . ILE A 1 71 ? -4.955 2.156 13.634 1.00 87.19 71 ILE A O 1
ATOM 573 N N . TRP A 1 72 ? -5.009 1.741 11.427 1.00 85.81 72 TRP A N 1
ATOM 574 C CA . TRP A 1 72 ? -5.918 2.832 11.067 1.00 85.81 72 TRP A CA 1
ATOM 575 C C . TRP A 1 72 ? -7.254 2.748 11.813 1.00 85.81 72 TRP A C 1
ATOM 577 O O . TRP A 1 72 ? -7.666 3.726 12.424 1.00 85.81 72 TRP A O 1
ATOM 587 N N . GLN A 1 73 ? -7.883 1.568 11.849 1.00 86.62 73 GLN A N 1
ATOM 588 C CA . GLN A 1 73 ? -9.128 1.354 12.599 1.00 86.62 73 GLN A CA 1
ATOM 589 C C . GLN A 1 73 ? -8.955 1.524 14.115 1.00 86.62 73 GLN A C 1
ATOM 591 O O . GLN A 1 73 ? -9.869 1.957 14.805 1.00 86.62 73 GLN A O 1
ATOM 596 N N . ASN A 1 74 ? -7.781 1.185 14.652 1.00 80.62 74 ASN A N 1
ATOM 597 C CA . ASN A 1 74 ? -7.499 1.320 16.082 1.00 80.62 74 ASN A CA 1
ATOM 598 C C . ASN A 1 74 ? -7.054 2.737 16.488 1.00 80.62 74 ASN A C 1
ATOM 600 O O . ASN A 1 74 ? -7.006 3.029 17.681 1.00 80.62 74 ASN A O 1
ATOM 604 N N . ASN A 1 75 ? -6.709 3.594 15.521 1.00 69.19 75 ASN A N 1
ATOM 605 C CA . ASN A 1 75 ? -6.271 4.978 15.724 1.00 69.19 75 ASN A CA 1
ATOM 606 C C . ASN A 1 75 ? -7.250 5.992 15.108 1.00 69.19 75 ASN A C 1
ATOM 608 O O . ASN A 1 75 ? -6.850 7.126 14.841 1.00 69.19 75 ASN A O 1
ATOM 612 N N . GLU A 1 76 ? -8.510 5.605 14.866 1.00 50.97 76 GLU A N 1
ATOM 613 C CA . GLU A 1 76 ? -9.549 6.571 14.496 1.00 50.97 76 GLU A CA 1
ATOM 614 C C . GLU A 1 76 ? -9.578 7.709 15.545 1.00 50.97 76 GLU A C 1
ATOM 616 O O . GLU A 1 76 ? -9.601 7.4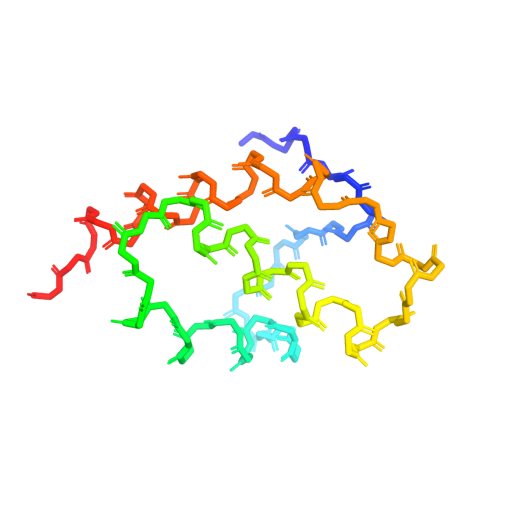11 16.745 1.00 50.97 76 GLU A O 1
ATOM 621 N N . PRO A 1 77 ? -9.511 8.992 15.136 1.00 50.31 77 PRO A N 1
ATOM 622 C CA . PRO A 1 77 ? -9.692 10.118 16.051 1.00 50.31 77 PRO A CA 1
ATOM 623 C C . PRO A 1 77 ? -11.113 10.193 16.627 1.00 50.31 77 PRO A C 1
ATOM 625 O O . PRO A 1 77 ? -12.073 9.790 15.929 1.00 50.31 77 PRO A O 1
#

Radius of gyration: 12.2 Å; chains: 1; bounding box: 28×22×29 Å

pLDDT: mean 75.23, std 19.26, range [36.16, 95.25]

Sequence (77 aa):
MFKHDPIGINFEDNTDEYDPEAGTVIPRLPSCKSADDVVTVLHEEFNYWFGADTAGNRSRYKELGTEIWSIWQNNEP

Secondary structure (DSSP, 8-state):
-----SSS----S-TT---HHHHHHGGGGGG--SHHHHHHHHHHHHHHHH-HHHH--GGGGHHHHHHHHHHHHHT--

Organism: NCBI:txid2125989